Protein AF-A0A150P4C5-F1 (afdb_monomer_lite)

Secondary structure (DSSP, 8-state):
-EEESSSPPSEEEEEE-TT--EEEEEE--TT--TTSS-TT---EEEEEEEE-TTT--EEEEEEEEETTEEEEEEEESS-SS--EEE-S--EEEE-SSEEEEE-PEEE--TTS--EEE-TTEEEEETTEEEEEEEEEEEEE-SSSS----EEEEEEEEEEPP-

Organism: Sorangium cellulosum (NCBI:txid56)

Structure (mmCIF, N/CA/C/O backbone):
data_AF-A0A150P4C5-F1
#
_entry.id   AF-A0A150P4C5-F1
#
loop_
_atom_site.group_PDB
_atom_site.id
_atom_site.type_symbol
_atom_site.label_atom_id
_atom_site.label_alt_id
_atom_site.label_comp_id
_atom_site.label_asym_id
_atom_site.label_entity_id
_atom_site.label_seq_id
_atom_site.pdbx_PDB_ins_code
_atom_site.Cartn_x
_atom_site.Cartn_y
_atom_site.Cartn_z
_atom_site.occupancy
_atom_site.B_iso_or_equiv
_atom_site.auth_seq_id
_atom_site.auth_comp_id
_atom_site.auth_asym_id
_atom_site.auth_atom_id
_atom_site.pdbx_PDB_model_num
ATOM 1 N N . MET A 1 1 ? -7.490 -17.760 2.835 1.00 62.62 1 MET A N 1
ATOM 2 C CA . MET A 1 1 ? -6.482 -16.892 3.469 1.00 62.62 1 MET A CA 1
ATOM 3 C C . MET A 1 1 ? -6.001 -15.926 2.412 1.00 62.62 1 MET A C 1
ATOM 5 O O . MET A 1 1 ? -5.619 -16.388 1.343 1.00 62.62 1 MET A O 1
ATOM 9 N N . TYR A 1 2 ? -6.078 -14.628 2.688 1.00 70.25 2 TYR A N 1
ATOM 10 C CA . TYR A 1 2 ? -5.480 -13.602 1.836 1.00 70.25 2 TYR A CA 1
ATOM 11 C C . TYR A 1 2 ? -4.207 -13.097 2.512 1.00 70.25 2 TYR A C 1
ATOM 13 O O . TYR A 1 2 ? -4.195 -12.874 3.722 1.00 70.25 2 TYR A O 1
ATOM 21 N N . ARG A 1 3 ? -3.140 -12.959 1.727 1.00 70.12 3 ARG A N 1
ATOM 22 C CA . ARG A 1 3 ? -1.883 -12.338 2.144 1.00 70.12 3 ARG A CA 1
ATOM 23 C C . ARG A 1 3 ? -1.693 -11.079 1.310 1.00 70.12 3 ARG A C 1
ATOM 25 O O . ARG A 1 3 ? -1.820 -11.134 0.083 1.00 70.12 3 ARG A O 1
ATOM 32 N N . LEU A 1 4 ? -1.439 -9.976 1.997 1.00 68.69 4 LEU A N 1
ATOM 33 C CA . LEU A 1 4 ? -1.093 -8.689 1.411 1.00 68.69 4 LEU A CA 1
ATOM 34 C C . LEU A 1 4 ? 0.224 -8.255 2.060 1.00 68.69 4 LEU A C 1
ATOM 36 O O . LEU A 1 4 ? 0.309 -8.224 3.288 1.00 68.69 4 LEU A O 1
ATOM 40 N N . GLY A 1 5 ? 1.246 -8.010 1.242 1.00 64.06 5 GLY A N 1
ATOM 41 C CA . GLY A 1 5 ? 2.630 -7.845 1.696 1.00 64.06 5 GLY A CA 1
ATOM 42 C C . GLY A 1 5 ? 3.578 -8.888 1.085 1.00 64.06 5 GLY A C 1
ATOM 43 O O . GLY A 1 5 ? 3.174 -10.032 0.850 1.00 64.06 5 GLY A O 1
ATOM 44 N N . ASP A 1 6 ? 4.836 -8.504 0.850 1.00 67.31 6 ASP A N 1
ATOM 45 C CA . ASP A 1 6 ? 5.882 -9.369 0.272 1.00 67.31 6 ASP A CA 1
ATOM 46 C C . ASP A 1 6 ? 6.608 -10.170 1.373 1.00 67.31 6 ASP A C 1
ATOM 48 O O . ASP A 1 6 ? 7.095 -11.278 1.149 1.00 67.31 6 ASP A O 1
ATOM 52 N N . ALA A 1 7 ? 6.581 -9.669 2.613 1.00 69.81 7 ALA A N 1
ATOM 53 C CA . ALA A 1 7 ? 7.123 -10.322 3.806 1.00 69.81 7 ALA A CA 1
ATOM 54 C C . ALA A 1 7 ? 6.115 -11.268 4.489 1.00 69.81 7 ALA A C 1
ATOM 56 O O . ALA A 1 7 ? 4.914 -11.265 4.180 1.00 69.81 7 ALA A O 1
ATOM 57 N N . GLU A 1 8 ? 6.610 -12.148 5.367 1.00 76.12 8 GLU A N 1
ATOM 58 C CA . GLU A 1 8 ? 5.741 -12.985 6.203 1.00 76.12 8 GLU A CA 1
ATOM 59 C C . GLU A 1 8 ? 4.880 -12.095 7.118 1.00 76.12 8 GLU A C 1
ATOM 61 O O . GLU A 1 8 ? 5.393 -11.113 7.648 1.00 76.12 8 GLU A O 1
ATOM 66 N N . PRO A 1 9 ? 3.579 -12.394 7.300 1.00 77.25 9 PRO A N 1
ATOM 67 C CA . PRO A 1 9 ? 2.716 -11.576 8.144 1.00 77.25 9 PRO A CA 1
ATOM 68 C C . PRO A 1 9 ? 3.152 -11.568 9.610 1.00 77.25 9 PRO A C 1
ATOM 70 O O . PRO A 1 9 ? 3.164 -12.618 10.254 1.00 77.25 9 PRO A O 1
ATOM 73 N N . ASP A 1 10 ? 3.394 -10.379 10.159 1.00 75.56 10 ASP A N 1
ATOM 74 C CA . ASP A 1 10 ? 3.596 -10.185 11.601 1.00 75.56 10 ASP A CA 1
ATOM 75 C C . ASP A 1 10 ? 2.265 -10.240 12.369 1.00 75.56 10 ASP A C 1
ATOM 77 O O . ASP A 1 10 ? 2.207 -10.652 13.534 1.00 75.56 10 ASP A O 1
ATOM 81 N N . VAL A 1 11 ? 1.173 -9.842 11.704 1.00 80.12 11 VAL A N 1
ATOM 82 C CA . VAL A 1 11 ? -0.180 -9.825 12.264 1.00 80.12 11 VAL A CA 1
ATOM 83 C C . VAL A 1 11 ? -1.118 -10.665 11.407 1.00 80.12 11 VAL A C 1
ATOM 85 O O . VAL A 1 11 ? -1.240 -10.484 10.194 1.00 80.12 11 VAL A O 1
ATOM 88 N N . MET A 1 12 ? -1.827 -11.571 12.076 1.00 85.31 12 MET A N 1
ATOM 89 C CA . MET A 1 12 ? -2.888 -12.390 11.504 1.00 85.31 12 MET A CA 1
ATOM 90 C C . MET A 1 12 ? -4.227 -11.944 12.088 1.00 85.31 12 MET A C 1
ATOM 92 O O . MET A 1 12 ? -4.432 -12.010 13.298 1.00 85.31 12 MET A O 1
ATOM 96 N N . LEU A 1 13 ? -5.133 -11.489 11.226 1.00 83.06 13 LEU A N 1
ATOM 97 C CA . LEU A 1 13 ? -6.483 -11.081 11.593 1.00 83.06 13 LEU A CA 1
ATOM 98 C C .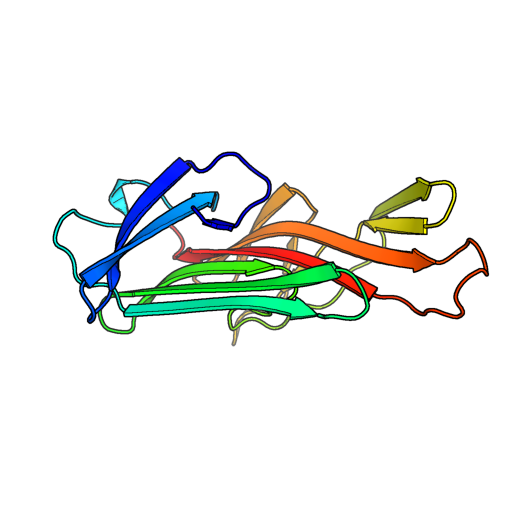 LEU A 1 13 ? -7.466 -12.183 11.217 1.00 83.06 13 LEU A C 1
ATOM 100 O O . LEU A 1 13 ? -7.666 -12.464 10.033 1.00 83.06 13 LEU A O 1
ATOM 104 N N . ASP A 1 14 ? -8.103 -12.766 12.228 1.00 85.75 14 ASP A N 1
ATOM 105 C CA . ASP A 1 14 ? -9.254 -13.643 12.052 1.00 85.75 14 ASP A CA 1
ATOM 106 C C . ASP A 1 14 ? -10.537 -12.821 12.181 1.00 85.75 14 ASP A C 1
ATOM 108 O O . ASP A 1 14 ? -10.875 -12.293 13.240 1.00 85.75 14 ASP A O 1
ATOM 112 N N . LEU A 1 15 ? -11.238 -12.695 11.061 1.00 81.50 15 LEU A N 1
ATOM 113 C CA . LEU A 1 15 ? -12.379 -11.814 10.874 1.00 81.50 15 LEU A CA 1
ATOM 114 C C . LEU A 1 15 ? -13.632 -12.630 10.570 1.00 81.50 15 LEU A C 1
ATOM 116 O O . LEU A 1 15 ? -13.581 -13.723 9.998 1.00 81.50 15 LEU A O 1
ATOM 120 N N . VAL A 1 16 ? -14.781 -12.055 10.910 1.00 82.44 16 VAL A N 1
ATOM 121 C CA . VAL A 1 16 ? -16.091 -12.583 10.537 1.00 82.44 16 VAL A CA 1
ATOM 122 C C . VAL A 1 16 ? -16.903 -11.440 9.954 1.00 82.44 16 VAL A C 1
ATOM 124 O O . VAL A 1 16 ? -17.067 -10.404 10.597 1.00 82.44 16 VAL A O 1
ATOM 127 N N . ASP A 1 17 ? -17.388 -11.609 8.727 1.00 79.25 17 ASP A N 1
ATOM 128 C CA . ASP A 1 17 ? -18.214 -10.587 8.090 1.00 79.25 17 ASP A CA 1
ATOM 129 C C . ASP A 1 17 ? -19.655 -10.573 8.636 1.00 79.25 17 ASP A C 1
ATOM 131 O O . ASP A 1 17 ? -20.076 -11.440 9.405 1.00 79.25 17 ASP A O 1
ATOM 135 N N . ALA A 1 18 ? -20.454 -9.593 8.204 1.00 78.31 18 ALA A N 1
ATOM 136 C CA . ALA A 1 18 ? -21.847 -9.456 8.637 1.00 78.31 18 ALA A CA 1
ATOM 137 C C . ALA A 1 18 ? -22.746 -10.661 8.274 1.00 78.31 18 ALA A C 1
ATOM 139 O O . ALA A 1 18 ? -23.832 -10.800 8.834 1.00 78.31 18 ALA A O 1
ATOM 140 N N . ALA A 1 19 ? -22.316 -11.527 7.351 1.00 87.25 19 ALA A N 1
ATOM 141 C CA . ALA A 1 19 ? -23.016 -12.747 6.956 1.00 87.25 19 ALA A CA 1
ATOM 142 C C . ALA A 1 19 ? -22.499 -14.001 7.693 1.00 87.25 19 ALA A C 1
ATOM 144 O O . ALA A 1 19 ? -22.972 -15.105 7.420 1.00 87.25 19 ALA A O 1
ATOM 145 N N . GLY A 1 20 ? -21.546 -13.855 8.620 1.00 86.19 20 GLY A N 1
ATOM 146 C CA . GLY A 1 20 ? -20.964 -14.958 9.383 1.00 86.19 20 GLY A CA 1
ATOM 147 C C . GLY A 1 20 ? -19.866 -15.726 8.641 1.00 86.19 20 GLY A C 1
ATOM 148 O O . GLY A 1 20 ? -19.490 -16.815 9.076 1.00 86.19 20 GLY A O 1
ATOM 149 N N . ARG A 1 21 ? -19.352 -15.208 7.518 1.00 85.12 21 ARG A N 1
ATOM 150 C CA . ARG A 1 21 ? -18.261 -15.853 6.776 1.00 85.12 21 ARG A CA 1
ATOM 151 C C . ARG A 1 21 ? -16.929 -15.521 7.436 1.00 85.12 21 ARG A C 1
ATOM 153 O O . ARG A 1 21 ? -16.617 -14.352 7.653 1.00 85.12 21 ARG A O 1
ATOM 160 N N . ALA A 1 22 ? -16.148 -16.559 7.718 1.00 86.00 22 ALA A N 1
ATOM 161 C CA . ALA A 1 22 ? -14.800 -16.414 8.247 1.00 86.00 22 ALA A CA 1
ATOM 162 C C . ALA A 1 22 ? -13.829 -15.948 7.153 1.00 86.00 22 ALA A C 1
ATOM 164 O O . ALA A 1 22 ? -13.845 -16.456 6.027 1.00 86.00 22 ALA A O 1
ATOM 165 N N . LEU A 1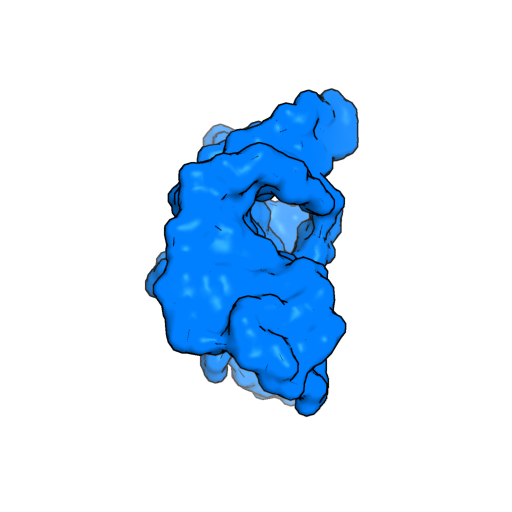 23 ? -12.959 -15.011 7.510 1.00 80.19 23 LEU A N 1
ATOM 166 C CA . LEU A 1 23 ? -11.914 -14.459 6.664 1.00 80.19 23 LEU A CA 1
ATOM 167 C C . LEU A 1 23 ? -10.635 -14.336 7.493 1.00 80.19 23 LEU A C 1
ATOM 169 O O . LEU A 1 23 ? -10.643 -13.695 8.533 1.00 80.19 23 LEU A O 1
ATOM 173 N N . THR A 1 24 ? -9.534 -14.900 7.004 1.00 83.69 24 THR A N 1
ATOM 174 C CA . THR A 1 24 ? -8.212 -14.701 7.611 1.00 83.69 24 THR A CA 1
ATOM 175 C C . THR A 1 24 ? -7.349 -13.863 6.679 1.00 83.69 24 THR A C 1
ATOM 177 O O . THR A 1 24 ? -7.157 -14.236 5.508 1.00 83.69 24 THR A O 1
ATOM 180 N N . VAL A 1 25 ? -6.828 -12.759 7.213 1.00 80.81 25 VAL A N 1
ATOM 181 C CA . VAL A 1 25 ? -5.942 -11.815 6.527 1.00 80.81 25 VAL A CA 1
ATOM 182 C C . VAL A 1 25 ? -4.609 -11.757 7.264 1.00 80.81 25 VAL A C 1
ATOM 184 O O . VAL A 1 25 ? -4.578 -11.483 8.459 1.00 80.81 25 VAL A O 1
ATOM 187 N N . GLY A 1 26 ? -3.515 -12.001 6.546 1.00 81.06 26 GLY A N 1
ATOM 188 C CA . GLY A 1 26 ? -2.167 -11.730 7.040 1.00 81.06 26 GLY A CA 1
ATOM 189 C C . GLY A 1 26 ? -1.657 -10.395 6.508 1.00 81.06 26 GLY A C 1
ATOM 190 O O . GLY A 1 26 ? -1.718 -10.176 5.294 1.00 81.06 26 GLY A O 1
ATOM 191 N N . LEU A 1 27 ? -1.163 -9.540 7.403 1.00 79.06 27 LEU A N 1
ATOM 192 C CA . LEU A 1 27 ? -0.580 -8.238 7.086 1.00 79.06 27 LEU A CA 1
ATOM 193 C C . LEU A 1 27 ? 0.888 -8.197 7.514 1.00 79.06 27 LEU A C 1
ATOM 195 O O . LEU A 1 27 ? 1.218 -8.531 8.654 1.00 79.06 27 LEU A O 1
ATOM 199 N N . ALA A 1 28 ? 1.747 -7.763 6.596 1.00 80.62 28 ALA A N 1
ATOM 200 C CA . ALA A 1 28 ? 3.140 -7.430 6.864 1.00 80.62 28 ALA A CA 1
ATOM 201 C C . ALA A 1 28 ? 3.332 -5.939 6.568 1.00 80.62 28 ALA A C 1
ATOM 203 O O . ALA A 1 28 ? 3.581 -5.562 5.427 1.00 80.62 28 ALA A O 1
ATOM 204 N N . VAL A 1 29 ? 3.119 -5.089 7.576 1.00 81.25 29 VAL A N 1
ATOM 205 C CA . VAL A 1 29 ? 3.286 -3.634 7.456 1.00 81.25 29 VAL A CA 1
ATOM 206 C C . VAL A 1 29 ? 4.138 -3.148 8.623 1.00 81.25 29 VAL A C 1
ATOM 208 O O . VAL A 1 29 ? 3.688 -3.234 9.770 1.00 81.25 29 VAL A O 1
ATOM 211 N N . PRO A 1 30 ? 5.350 -2.629 8.368 1.00 77.12 30 PRO A N 1
ATOM 212 C CA . PRO A 1 30 ? 6.170 -2.012 9.400 1.00 77.12 30 PRO A CA 1
ATOM 213 C C . PRO A 1 30 ? 5.388 -0.970 10.212 1.00 77.12 30 PRO A C 1
ATOM 215 O O . PRO A 1 30 ? 4.701 -0.114 9.661 1.00 77.12 30 PRO A O 1
ATOM 218 N N . GLY A 1 31 ? 5.480 -1.058 11.541 1.00 74.62 31 GLY A N 1
ATOM 219 C CA . GLY A 1 31 ? 4.743 -0.185 12.464 1.00 74.62 31 GLY A CA 1
ATOM 220 C C . GLY A 1 31 ? 3.331 -0.664 12.823 1.00 74.62 31 GLY A C 1
ATOM 221 O O . GLY A 1 31 ? 2.752 -0.145 13.775 1.00 74.62 31 GLY A O 1
ATOM 222 N N . PHE A 1 32 ? 2.793 -1.685 12.148 1.00 81.94 32 PHE A N 1
ATOM 223 C CA . PHE A 1 32 ? 1.532 -2.327 12.521 1.00 81.94 32 PHE A CA 1
ATOM 224 C C . PHE A 1 32 ? 1.790 -3.627 13.301 1.00 81.94 32 PHE A C 1
ATOM 226 O O . PHE A 1 32 ? 2.107 -4.666 12.726 1.00 81.94 32 PHE A O 1
ATOM 233 N N . GLY A 1 33 ? 1.671 -3.555 14.630 1.00 81.31 33 GLY A N 1
ATOM 234 C CA . GLY A 1 33 ? 1.899 -4.673 15.551 1.00 81.31 33 GLY A CA 1
ATOM 235 C C . GLY A 1 33 ? 0.621 -5.282 16.136 1.00 81.31 33 GLY A C 1
ATOM 236 O O . GLY A 1 33 ? -0.488 -4.791 15.935 1.00 81.31 33 GLY A O 1
ATOM 237 N N . GLN A 1 34 ? 0.775 -6.359 16.915 1.00 78.81 34 GLN A N 1
ATOM 238 C CA . GLN A 1 34 ? -0.342 -7.030 17.606 1.00 78.81 34 GLN A CA 1
ATOM 239 C C . GLN A 1 34 ? -1.061 -6.134 18.627 1.00 78.81 34 GLN A C 1
ATOM 241 O O . GLN A 1 34 ? -2.187 -6.418 19.014 1.00 78.81 34 GLN A O 1
ATOM 246 N N . ASP A 1 35 ? -0.409 -5.072 19.086 1.00 83.06 35 ASP A N 1
ATOM 247 C CA . ASP A 1 35 ? -0.946 -4.063 19.993 1.00 83.06 35 ASP A CA 1
ATOM 248 C C . ASP A 1 35 ? -1.809 -3.009 19.285 1.00 83.06 35 ASP A C 1
ATOM 250 O O . ASP A 1 35 ? -2.554 -2.281 19.943 1.00 83.06 35 ASP A O 1
ATOM 254 N N . ALA A 1 36 ? -1.763 -2.951 17.951 1.00 80.12 36 ALA A N 1
ATOM 255 C CA . ALA A 1 36 ? -2.552 -2.008 17.172 1.00 80.12 36 ALA A CA 1
ATOM 256 C C . ALA A 1 36 ? -4.049 -2.354 17.160 1.00 80.12 36 ALA A C 1
ATOM 258 O O . ALA A 1 36 ? -4.864 -1.462 16.918 1.00 80.12 36 ALA A O 1
ATOM 259 N N . VAL A 1 37 ? -4.429 -3.609 17.436 1.00 81.38 37 VAL A N 1
ATOM 260 C CA . VAL A 1 37 ? -5.816 -4.113 17.409 1.00 81.38 37 VAL A CA 1
ATOM 261 C C . VAL A 1 37 ? -6.078 -5.093 18.554 1.00 81.38 37 VAL A C 1
ATOM 263 O O . VAL A 1 37 ? -5.225 -5.910 18.892 1.00 81.38 37 VAL A O 1
ATOM 266 N N . ALA A 1 38 ? -7.272 -5.045 19.149 1.00 81.50 38 ALA A N 1
ATOM 267 C CA . ALA A 1 38 ? -7.657 -5.932 20.246 1.00 81.50 38 ALA A CA 1
ATOM 268 C C . ALA A 1 38 ? -8.725 -6.965 19.843 1.00 81.50 38 ALA A C 1
ATOM 270 O O . ALA A 1 38 ? -9.561 -6.745 18.966 1.00 81.50 38 ALA A O 1
ATOM 271 N N . VAL A 1 39 ? -8.750 -8.108 20.537 1.00 80.88 39 VAL A N 1
ATOM 272 C CA . VAL A 1 39 ? -9.802 -9.121 20.350 1.00 80.88 39 VAL A CA 1
ATOM 273 C C . VAL A 1 39 ? -11.165 -8.558 20.765 1.00 80.88 39 VAL A C 1
ATOM 275 O O . VAL A 1 39 ? -11.320 -8.032 21.866 1.00 80.88 39 VAL A O 1
ATOM 278 N N . GLY A 1 40 ? -12.169 -8.735 19.902 1.00 79.94 40 GLY A N 1
ATOM 279 C CA . GLY A 1 40 ? -13.544 -8.272 20.133 1.00 79.94 40 GLY A CA 1
ATOM 280 C C . GLY A 1 40 ? -13.792 -6.818 19.731 1.00 79.94 40 GLY A C 1
ATOM 281 O O . GLY A 1 40 ? -14.901 -6.312 19.899 1.00 79.94 40 GLY A O 1
ATOM 282 N N . GLU A 1 41 ? -12.776 -6.155 19.194 1.00 83.56 41 GLU A N 1
ATOM 283 C CA . GLU A 1 41 ? -12.892 -4.819 18.645 1.00 83.56 41 GLU A CA 1
ATOM 284 C C . GLU A 1 41 ? -13.686 -4.808 17.332 1.00 83.56 41 GLU A C 1
ATOM 286 O O . GLU A 1 41 ? -13.715 -5.792 16.587 1.00 83.56 41 GLU A O 1
ATOM 291 N N . ARG A 1 42 ? -14.346 -3.682 17.046 1.00 83.56 42 ARG A N 1
ATOM 292 C CA . ARG A 1 42 ? -15.045 -3.462 15.784 1.00 83.56 42 ARG A CA 1
ATOM 293 C C . ARG A 1 42 ? -14.179 -2.598 14.878 1.00 83.56 42 ARG A C 1
ATOM 295 O O . ARG A 1 42 ? -13.856 -1.473 15.237 1.00 83.56 42 ARG A O 1
ATOM 302 N N . LEU A 1 43 ? -13.875 -3.133 13.704 1.00 84.75 43 LEU A N 1
ATOM 303 C CA . LEU A 1 43 ? -13.109 -2.467 12.660 1.00 84.75 43 LEU A CA 1
ATOM 304 C C . LEU A 1 43 ? -13.984 -2.306 11.421 1.00 84.75 43 LEU A C 1
ATOM 306 O O . LEU A 1 43 ? -14.745 -3.215 11.075 1.00 84.75 43 LEU A O 1
ATOM 310 N N . ASP A 1 44 ? -13.847 -1.169 10.754 1.00 86.88 44 ASP A N 1
ATOM 311 C CA . ASP A 1 44 ? -14.385 -0.966 9.418 1.00 86.88 44 ASP A CA 1
ATOM 312 C C . ASP A 1 44 ? -13.325 -1.415 8.409 1.00 86.88 44 ASP A C 1
ATOM 314 O O . ASP A 1 44 ? -12.169 -0.992 8.460 1.00 86.88 44 ASP A O 1
ATOM 318 N N . ILE A 1 45 ? -13.705 -2.349 7.534 1.00 85.38 45 ILE A N 1
ATOM 319 C CA . ILE A 1 45 ? -12.786 -3.013 6.606 1.00 85.38 45 ILE A CA 1
ATOM 320 C C . ILE A 1 45 ? -13.279 -2.782 5.187 1.00 85.38 45 ILE A C 1
ATOM 322 O O . ILE A 1 45 ? -14.328 -3.298 4.797 1.00 85.38 45 ILE A O 1
ATOM 326 N N . ASP A 1 46 ? -12.487 -2.054 4.410 1.00 86.25 46 ASP A N 1
ATOM 327 C CA . ASP A 1 46 ? -12.615 -2.000 2.960 1.00 86.25 46 ASP A CA 1
ATOM 328 C C . ASP A 1 46 ? -11.579 -2.947 2.348 1.00 86.25 46 ASP A C 1
ATOM 330 O O . ASP A 1 46 ? -10.373 -2.747 2.496 1.00 86.25 46 ASP A O 1
ATOM 334 N N . PHE A 1 47 ? -12.052 -4.014 1.707 1.00 84.62 47 PHE A N 1
ATOM 335 C CA . PHE A 1 47 ? -11.214 -5.026 1.074 1.00 84.62 47 PHE A CA 1
ATOM 336 C C . PHE A 1 47 ? -11.746 -5.366 -0.315 1.00 84.62 47 PHE A C 1
ATOM 338 O O . PHE A 1 47 ? -12.916 -5.724 -0.477 1.00 84.62 47 PHE A O 1
ATOM 345 N N . SER A 1 48 ? -10.854 -5.346 -1.302 1.00 82.44 48 SER A N 1
ATOM 346 C CA . SER A 1 48 ? -11.118 -5.850 -2.645 1.00 82.44 48 SER A CA 1
ATOM 347 C C . SER A 1 48 ? -9.926 -6.647 -3.149 1.00 82.44 48 SER A C 1
ATOM 349 O O . SER A 1 48 ? -8.772 -6.344 -2.852 1.00 82.44 48 SER A O 1
ATOM 351 N N . SER A 1 49 ? -10.208 -7.668 -3.947 1.00 81.12 49 SER A N 1
ATOM 352 C CA . SER A 1 49 ? -9.199 -8.359 -4.734 1.00 81.12 49 SER A CA 1
ATOM 353 C C . SER A 1 49 ? -9.816 -8.757 -6.062 1.00 81.12 49 SER A C 1
ATOM 355 O O . SER A 1 49 ? -10.872 -9.390 -6.115 1.00 81.12 49 SER A O 1
ATOM 357 N N . SER A 1 50 ? -9.151 -8.368 -7.138 1.00 77.94 50 SER A N 1
ATOM 358 C CA . SER A 1 50 ? -9.501 -8.748 -8.495 1.00 77.94 50 SER A CA 1
ATOM 359 C C . SER A 1 50 ? -8.241 -9.131 -9.250 1.00 77.94 50 SER A C 1
ATOM 361 O O . SER A 1 50 ? -7.143 -8.671 -8.941 1.00 77.94 50 SER A O 1
ATOM 363 N N . VAL A 1 51 ? -8.413 -10.001 -10.233 1.00 71.31 51 VAL A N 1
ATOM 364 C CA . VAL A 1 51 ? -7.382 -10.272 -11.225 1.00 71.31 51 VAL A CA 1
ATOM 365 C C . VAL A 1 51 ? -7.830 -9.547 -12.478 1.00 71.31 51 VAL A C 1
ATOM 367 O O . VAL A 1 51 ? -8.930 -9.815 -12.971 1.00 71.31 51 VAL A O 1
ATOM 370 N N . ALA A 1 52 ? -7.020 -8.615 -12.973 1.00 64.81 52 ALA A N 1
ATOM 371 C CA . ALA A 1 52 ? -7.263 -8.048 -14.289 1.00 64.81 52 ALA A CA 1
ATOM 372 C C . ALA A 1 52 ? -7.087 -9.187 -15.309 1.00 64.81 52 ALA A C 1
ATOM 374 O O . ALA A 1 52 ? -6.002 -9.758 -15.437 1.00 64.81 52 ALA A O 1
ATOM 375 N N . SER A 1 53 ? -8.187 -9.575 -15.967 1.00 50.19 53 SER A N 1
ATOM 376 C CA . SER A 1 53 ? -8.347 -10.841 -16.708 1.00 50.19 53 SER A CA 1
ATOM 377 C C . SER A 1 53 ? -7.363 -11.063 -17.852 1.00 50.19 53 SER A C 1
ATOM 379 O O . SER A 1 53 ? -7.283 -12.175 -18.370 1.00 50.19 53 SER A O 1
ATOM 381 N N . ASP A 1 54 ? -6.618 -10.032 -18.229 1.00 50.78 54 ASP A N 1
ATOM 382 C CA . ASP A 1 54 ? -5.823 -10.038 -19.445 1.00 50.78 54 ASP A CA 1
ATOM 383 C C . ASP A 1 54 ? -4.317 -10.214 -19.152 1.00 50.78 54 ASP A C 1
ATOM 385 O O 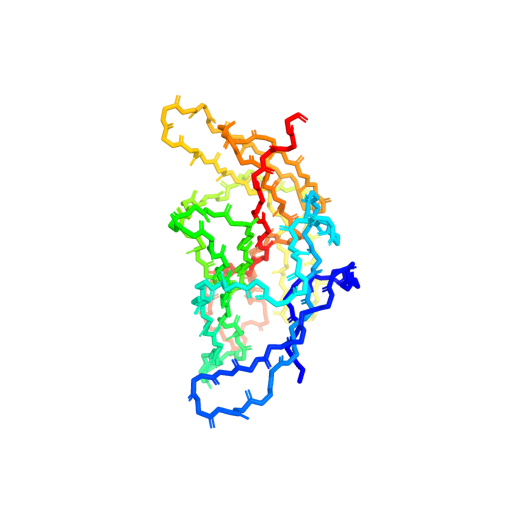. ASP A 1 54 ? -3.576 -10.568 -20.063 1.00 50.78 54 ASP A O 1
ATOM 389 N N . TRP A 1 55 ? -3.868 -10.042 -17.893 1.00 53.84 55 TRP A N 1
ATOM 390 C CA . TRP A 1 55 ? -2.430 -9.929 -17.555 1.00 53.84 55 TRP A CA 1
ATOM 391 C C . TRP A 1 55 ? -1.998 -10.604 -16.247 1.00 53.84 55 TRP A C 1
ATOM 393 O O . TRP A 1 55 ? -0.823 -10.593 -15.911 1.00 53.84 55 TRP A O 1
ATOM 403 N N . MET A 1 56 ? -2.931 -11.217 -15.511 1.00 56.28 56 MET A N 1
ATOM 404 C CA . MET A 1 56 ? -2.705 -11.752 -14.157 1.00 56.28 56 MET A CA 1
ATOM 405 C C . MET A 1 56 ? -2.272 -10.721 -13.102 1.00 56.28 56 MET A C 1
ATOM 407 O O . MET A 1 56 ? -1.977 -11.121 -11.976 1.00 56.28 56 MET A O 1
ATOM 411 N N . ASP A 1 57 ? -2.299 -9.423 -13.414 1.00 64.38 57 ASP A N 1
ATOM 412 C CA . ASP A 1 57 ? -2.056 -8.379 -12.424 1.00 64.38 57 ASP A CA 1
ATOM 413 C C . ASP A 1 57 ? -3.136 -8.453 -11.346 1.00 64.38 57 ASP A C 1
ATOM 415 O O . ASP A 1 57 ? -4.343 -8.294 -11.594 1.00 64.38 57 ASP A O 1
ATOM 419 N N . LYS A 1 58 ? -2.691 -8.751 -10.129 1.00 69.88 58 LYS A N 1
ATOM 420 C CA . LYS A 1 58 ? -3.541 -8.770 -8.953 1.00 69.88 58 LYS A CA 1
ATOM 421 C C . LYS A 1 58 ? -3.700 -7.333 -8.481 1.00 69.88 58 LYS A C 1
ATOM 423 O O . LYS A 1 58 ? -2.761 -6.709 -8.009 1.00 69.88 58 LYS A O 1
ATOM 428 N N . ILE A 1 59 ? -4.920 -6.822 -8.596 1.00 79.69 59 ILE A N 1
ATOM 429 C CA . ILE A 1 59 ? -5.302 -5.544 -8.005 1.00 79.69 59 ILE A CA 1
ATOM 430 C C . ILE A 1 59 ? -5.995 -5.884 -6.699 1.00 79.69 59 ILE A C 1
ATOM 432 O O . ILE A 1 59 ? -7.111 -6.420 -6.695 1.00 79.69 59 ILE A O 1
ATOM 436 N N . ALA A 1 60 ? -5.318 -5.621 -5.590 1.00 81.94 60 ALA A N 1
ATOM 437 C CA . ALA A 1 60 ? -5.859 -5.878 -4.270 1.00 81.94 60 ALA A CA 1
ATOM 438 C C . ALA A 1 60 ? -5.627 -4.688 -3.352 1.00 81.94 60 ALA A C 1
ATOM 440 O O . ALA A 1 60 ? -4.579 -4.052 -3.380 1.00 81.94 60 ALA A O 1
ATOM 441 N N . HIS A 1 61 ? -6.600 -4.411 -2.498 1.00 85.75 61 HIS A N 1
ATOM 442 C CA . HIS A 1 61 ? -6.443 -3.426 -1.446 1.00 85.75 61 HIS A CA 1
ATOM 443 C C . HIS A 1 61 ? -7.114 -3.901 -0.178 1.00 85.75 61 HIS A C 1
ATOM 445 O O . HIS A 1 61 ? -8.098 -4.643 -0.198 1.00 85.75 61 HIS A O 1
ATOM 451 N N . LEU A 1 62 ? -6.577 -3.424 0.930 1.00 87.31 62 LEU A N 1
ATOM 452 C CA . LEU A 1 62 ? -7.184 -3.528 2.231 1.00 87.31 62 LEU A CA 1
ATOM 453 C C . LEU A 1 62 ? -6.951 -2.226 2.985 1.00 87.31 62 LEU A C 1
ATOM 455 O O . LEU A 1 62 ? -5.830 -1.727 3.035 1.00 87.31 62 LEU A O 1
ATOM 459 N N . ARG A 1 63 ? -8.006 -1.692 3.586 1.00 89.75 63 ARG A N 1
ATOM 460 C CA . ARG A 1 63 ? -7.963 -0.539 4.478 1.00 89.75 63 ARG A CA 1
ATOM 461 C C . ARG A 1 63 ? -8.773 -0.864 5.725 1.00 89.75 63 ARG A C 1
ATOM 463 O O . ARG A 1 63 ? -9.946 -1.217 5.629 1.00 89.75 63 ARG A O 1
ATOM 470 N N . LEU A 1 64 ? -8.117 -0.774 6.874 1.00 88.81 64 LEU A N 1
ATOM 471 C CA . LEU A 1 64 ? -8.699 -0.979 8.195 1.00 88.81 64 LEU A CA 1
ATOM 472 C C . LEU A 1 64 ? -8.819 0.368 8.900 1.00 88.81 64 LEU A C 1
ATOM 474 O O . LEU A 1 64 ? -7.827 1.089 9.033 1.00 88.81 64 LEU A O 1
ATOM 478 N N . GLU A 1 65 ? -10.014 0.673 9.386 1.00 89.81 65 GLU A N 1
ATOM 479 C CA . GLU A 1 65 ? -10.302 1.869 10.171 1.00 89.81 65 GLU A CA 1
ATOM 480 C C . GLU A 1 65 ? -10.959 1.514 11.509 1.00 89.81 65 GLU A C 1
ATOM 482 O O . GLU A 1 65 ? -11.682 0.521 11.636 1.00 89.81 65 GLU A O 1
ATOM 487 N N . ARG A 1 66 ? -10.712 2.357 12.512 1.00 88.06 66 ARG A N 1
ATOM 488 C CA . ARG A 1 66 ? -11.361 2.335 13.824 1.00 88.06 66 ARG A CA 1
ATOM 489 C C . ARG A 1 66 ? -11.961 3.707 14.065 1.00 88.06 66 ARG A C 1
ATOM 491 O O . ARG A 1 66 ? -11.230 4.691 14.099 1.00 88.06 66 ARG A O 1
ATOM 498 N N . ASP A 1 67 ? -13.275 3.769 14.250 1.00 88.25 67 ASP A N 1
ATOM 499 C CA . ASP A 1 67 ? -13.990 5.024 14.517 1.00 88.25 67 ASP A CA 1
ATOM 500 C C . ASP A 1 67 ? -13.704 6.126 13.465 1.00 88.25 67 ASP A C 1
ATOM 502 O O . ASP A 1 67 ? -13.680 7.314 13.782 1.00 88.25 67 ASP A O 1
ATOM 506 N N . GLY A 1 68 ? -13.487 5.727 12.204 1.00 86.31 68 GLY A N 1
ATOM 507 C CA . GLY A 1 68 ? -13.139 6.617 11.086 1.00 86.31 68 GLY A CA 1
ATOM 508 C C . GLY A 1 68 ? -11.658 7.005 10.986 1.00 86.31 68 GLY A C 1
ATOM 509 O O . GLY A 1 68 ? -11.287 7.738 10.072 1.00 86.31 68 GLY A O 1
ATOM 510 N N . GLU A 1 69 ? -10.806 6.518 11.890 1.00 87.56 69 GLU A N 1
ATOM 511 C CA . GLU A 1 69 ? -9.358 6.738 11.870 1.00 87.56 69 GLU A CA 1
ATOM 512 C C . GLU A 1 69 ? -8.628 5.539 11.251 1.00 87.56 69 GLU A C 1
ATOM 514 O O . GLU A 1 69 ? -8.949 4.382 11.534 1.00 87.56 69 GLU A O 1
ATOM 519 N N . LEU A 1 70 ? -7.616 5.807 10.422 1.00 87.50 70 LEU A N 1
ATOM 520 C CA . LEU A 1 70 ? -6.814 4.766 9.775 1.00 87.50 70 LEU A CA 1
ATOM 521 C C . LEU A 1 70 ? -6.015 3.964 10.810 1.00 87.50 70 LEU A C 1
ATOM 523 O O . LEU A 1 70 ? -5.275 4.535 11.606 1.00 87.50 70 LEU A O 1
ATOM 527 N N . VAL A 1 71 ? -6.109 2.637 10.734 1.00 88.69 71 VAL A N 1
ATOM 528 C CA . VAL A 1 71 ? -5.289 1.702 11.516 1.00 88.69 71 VAL A CA 1
ATOM 529 C C . VAL A 1 71 ? -4.148 1.156 10.663 1.00 88.69 71 VAL A C 1
ATOM 531 O O . VAL A 1 71 ? -2.990 1.233 11.057 1.00 88.69 71 VAL A O 1
ATOM 534 N N . VAL A 1 72 ? -4.469 0.616 9.486 1.00 89.56 72 VAL A N 1
ATOM 535 C CA . VAL A 1 72 ? -3.479 0.149 8.510 1.00 89.56 72 VAL A CA 1
ATOM 536 C C . VAL A 1 72 ? -4.118 0.055 7.126 1.00 89.56 72 VAL A C 1
ATOM 538 O O . VAL A 1 72 ? -5.311 -0.235 7.001 1.00 89.56 72 VAL A O 1
ATOM 541 N N . ALA A 1 73 ? -3.341 0.294 6.075 1.00 88.75 73 ALA A N 1
ATOM 542 C CA . ALA A 1 73 ? -3.757 0.016 4.707 1.00 88.75 73 ALA A CA 1
ATOM 543 C C . ALA A 1 73 ? -2.640 -0.652 3.905 1.00 88.75 73 ALA A C 1
ATOM 545 O O . ALA A 1 73 ? -1.468 -0.335 4.089 1.00 88.75 73 ALA A O 1
ATOM 546 N N . VAL A 1 74 ? -3.021 -1.562 3.009 1.00 87.38 74 VAL A N 1
ATOM 547 C CA . VAL A 1 74 ? -2.113 -2.249 2.087 1.00 87.38 74 VAL A CA 1
ATOM 548 C C . VAL A 1 74 ? -2.715 -2.272 0.691 1.00 87.38 74 VAL A C 1
ATOM 550 O O . VAL A 1 74 ? -3.882 -2.635 0.534 1.00 87.38 74 VAL A O 1
ATOM 553 N N . GLY A 1 75 ? -1.939 -1.884 -0.317 1.00 84.88 75 GLY A N 1
ATOM 554 C CA . GLY A 1 75 ? -2.365 -1.878 -1.718 1.00 84.88 75 GLY A CA 1
ATOM 555 C C . GLY A 1 75 ? -1.365 -2.589 -2.615 1.00 84.88 75 GLY A C 1
ATOM 556 O O . GLY A 1 75 ? -0.179 -2.296 -2.538 1.00 84.88 75 GLY A O 1
ATOM 557 N N . GLU A 1 76 ? -1.855 -3.488 -3.466 1.00 83.44 76 GLU A N 1
ATOM 558 C CA . GLU A 1 76 ? -1.133 -4.141 -4.560 1.00 83.44 76 GLU A CA 1
ATOM 559 C C . GLU A 1 76 ? -1.720 -3.623 -5.877 1.00 83.44 76 GLU A C 1
ATOM 561 O O . GLU A 1 76 ? -2.901 -3.848 -6.166 1.00 83.44 76 GLU A O 1
ATOM 566 N N . SER A 1 77 ? -0.938 -2.833 -6.615 1.00 78.94 77 SER A N 1
ATOM 567 C CA . SER A 1 77 ? -1.365 -2.128 -7.833 1.00 78.94 77 SER A CA 1
ATOM 568 C C . SER A 1 77 ? -2.638 -1.278 -7.652 1.00 78.94 77 SER A C 1
ATOM 570 O O . SER A 1 77 ? -3.337 -0.960 -8.615 1.00 78.94 77 SER A O 1
ATOM 572 N N . HIS A 1 78 ? -2.933 -0.875 -6.410 1.00 77.12 78 HIS A N 1
ATOM 573 C CA . HIS A 1 78 ? -4.054 -0.013 -6.046 1.00 77.12 78 HIS A CA 1
ATOM 574 C C . HIS A 1 78 ? -3.614 1.074 -5.052 1.00 77.12 78 HIS A C 1
ATOM 576 O O . HIS A 1 78 ? -3.079 0.749 -3.986 1.00 77.12 78 HIS A O 1
ATOM 582 N N . PRO A 1 79 ? -3.876 2.367 -5.324 1.00 71.06 79 PRO A N 1
ATOM 583 C CA . PRO A 1 79 ? -3.491 3.429 -4.413 1.00 71.06 79 PRO A CA 1
ATOM 584 C C . PRO A 1 79 ? -4.427 3.432 -3.201 1.00 71.06 79 PRO A C 1
ATOM 586 O O . PRO A 1 79 ? -5.616 3.725 -3.309 1.00 71.06 79 PRO A O 1
ATOM 589 N N . VAL A 1 80 ? -3.906 3.094 -2.023 1.00 77.06 80 VAL A N 1
ATOM 590 C CA . VAL A 1 80 ? -4.657 3.053 -0.752 1.00 77.06 80 VAL A CA 1
ATOM 591 C C . VAL A 1 80 ? -4.829 4.446 -0.130 1.00 77.06 80 VAL A C 1
ATOM 593 O O . VAL A 1 80 ? -4.460 4.701 1.014 1.00 77.06 80 VAL A O 1
ATOM 596 N N . GLY A 1 81 ? -5.395 5.374 -0.904 1.00 74.44 81 GLY A N 1
ATOM 597 C CA . GLY A 1 81 ? -5.676 6.746 -0.460 1.00 74.44 81 GLY A CA 1
ATOM 598 C C . GLY A 1 81 ? -4.483 7.707 -0.519 1.00 74.44 81 GLY A C 1
ATOM 599 O O . GLY A 1 81 ? -4.593 8.835 -0.048 1.00 74.44 81 GLY A O 1
ATOM 600 N N . LEU A 1 82 ? -3.364 7.292 -1.122 1.00 75.38 82 LEU A N 1
ATOM 601 C CA . LEU A 1 82 ? -2.207 8.142 -1.410 1.00 75.38 82 LEU A CA 1
ATOM 602 C C . LEU A 1 82 ? -1.946 8.199 -2.916 1.00 75.38 82 LEU A C 1
ATOM 604 O O . LEU A 1 82 ? -2.243 7.260 -3.651 1.00 75.38 82 LEU A O 1
ATOM 608 N N . THR A 1 83 ? -1.380 9.314 -3.376 1.00 81.25 83 THR A N 1
ATOM 609 C CA . THR A 1 83 ? -0.893 9.444 -4.755 1.00 81.25 83 THR A CA 1
ATOM 610 C C . THR A 1 83 ? 0.608 9.189 -4.779 1.00 81.25 83 THR A C 1
ATOM 612 O O . THR A 1 83 ? 1.355 9.800 -4.011 1.00 81.25 83 THR A O 1
ATOM 615 N N . PHE A 1 84 ? 1.045 8.318 -5.685 1.00 83.31 84 PHE A N 1
ATOM 616 C CA . PHE A 1 84 ? 2.447 7.956 -5.867 1.00 83.31 84 PHE A CA 1
ATOM 617 C C . PHE A 1 84 ? 2.931 8.378 -7.250 1.00 83.31 84 PHE A C 1
ATOM 619 O O . PHE A 1 84 ? 2.155 8.445 -8.205 1.00 83.31 84 PHE A O 1
ATOM 626 N N . ARG A 1 85 ? 4.230 8.635 -7.366 1.00 87.00 85 ARG A N 1
ATOM 627 C CA . ARG A 1 85 ? 4.916 8.771 -8.654 1.00 87.00 85 ARG A CA 1
ATOM 628 C C . ARG A 1 85 ? 6.260 8.060 -8.601 1.00 87.00 85 ARG A C 1
ATOM 630 O O . ARG A 1 85 ? 6.841 7.918 -7.526 1.00 87.00 85 ARG A O 1
ATOM 637 N N . SER A 1 86 ? 6.765 7.665 -9.761 1.00 85.31 86 SER A N 1
ATOM 638 C CA . SER A 1 86 ? 8.108 7.113 -9.884 1.00 85.31 86 SER A CA 1
ATOM 639 C C . SER A 1 86 ? 9.181 8.168 -9.604 1.00 85.31 86 SER A C 1
ATOM 641 O O . SER A 1 86 ? 9.069 9.332 -10.010 1.00 85.31 86 SER A O 1
ATOM 643 N N . GLY A 1 87 ? 10.227 7.759 -8.888 1.00 85.50 87 GLY A N 1
ATOM 644 C CA . GLY A 1 87 ? 11.505 8.464 -8.852 1.00 85.50 87 GLY A CA 1
ATOM 645 C C . GLY A 1 87 ? 12.450 8.012 -9.970 1.00 85.50 87 GLY A C 1
ATOM 646 O O . GLY A 1 87 ? 12.035 7.396 -10.950 1.00 85.50 87 GLY A O 1
ATOM 647 N N . GLU A 1 88 ? 13.736 8.341 -9.835 1.00 86.44 88 GLU A N 1
ATOM 648 C CA . GLU A 1 88 ? 14.760 7.931 -10.804 1.00 86.44 88 GLU A CA 1
ATOM 649 C C . GLU A 1 88 ? 15.124 6.453 -10.640 1.00 86.44 88 GLU A C 1
ATOM 651 O O . GLU A 1 88 ? 15.231 5.956 -9.520 1.00 86.44 88 GLU A O 1
ATOM 656 N N . ARG A 1 89 ? 15.348 5.758 -11.761 1.00 87.75 89 ARG A N 1
ATOM 657 C CA . ARG A 1 89 ? 15.666 4.328 -11.761 1.00 87.75 89 ARG A CA 1
ATOM 658 C C . ARG A 1 89 ? 16.893 4.006 -10.920 1.00 87.75 89 ARG A C 1
ATOM 660 O O . ARG A 1 89 ? 17.982 4.507 -11.194 1.00 87.75 89 ARG A O 1
ATOM 667 N N . ALA A 1 90 ? 16.703 3.110 -9.958 1.00 82.44 90 ALA A N 1
ATOM 668 C CA . ALA A 1 90 ? 17.737 2.654 -9.041 1.00 82.44 90 ALA A CA 1
ATOM 669 C C . ALA A 1 90 ? 18.458 1.407 -9.569 1.00 82.44 90 ALA A C 1
ATOM 671 O O . ALA A 1 90 ? 19.687 1.346 -9.542 1.00 82.44 90 ALA A O 1
ATOM 672 N N . CYS A 1 91 ? 17.703 0.433 -10.080 1.00 85.25 91 CYS A N 1
ATOM 673 C CA . CYS A 1 91 ? 18.225 -0.840 -10.576 1.00 85.25 91 CYS A CA 1
ATOM 674 C C . CYS A 1 91 ? 17.446 -1.301 -11.816 1.00 85.25 91 CYS A C 1
ATOM 676 O O . CYS A 1 91 ? 16.352 -0.808 -12.089 1.00 85.25 91 CYS A O 1
ATOM 678 N N . SER A 1 92 ? 18.020 -2.227 -12.580 1.00 86.12 92 SER A N 1
ATOM 679 C CA . SER A 1 92 ? 17.358 -2.873 -13.712 1.00 86.12 92 SER A CA 1
ATOM 680 C C . SER A 1 92 ? 17.762 -4.340 -13.765 1.00 86.12 92 SER A C 1
ATOM 682 O O . SER A 1 92 ? 18.955 -4.655 -13.744 1.00 86.12 92 SER A O 1
ATOM 684 N N . THR A 1 93 ? 16.768 -5.217 -13.832 1.00 85.19 93 THR A N 1
ATOM 685 C CA . THR A 1 93 ? 16.946 -6.660 -13.991 1.00 85.19 93 THR A CA 1
ATOM 686 C C . THR A 1 93 ? 16.240 -7.102 -15.261 1.00 85.19 93 THR A C 1
ATOM 688 O O . THR A 1 93 ? 15.123 -6.677 -15.537 1.00 85.19 93 THR A O 1
ATOM 691 N N . GLU A 1 94 ? 16.879 -7.967 -16.037 1.00 84.69 94 GLU A N 1
ATOM 692 C CA . GLU A 1 94 ? 16.334 -8.478 -17.292 1.00 84.69 94 GLU A CA 1
ATOM 693 C C . GLU A 1 94 ? 16.186 -9.999 -17.213 1.00 84.69 94 GLU A C 1
ATOM 695 O O . GLU A 1 94 ? 17.097 -10.696 -16.764 1.00 84.69 94 GLU A O 1
ATOM 700 N N . ASP A 1 95 ? 15.034 -10.498 -17.651 1.00 79.31 95 ASP A N 1
ATOM 701 C CA . ASP A 1 95 ? 14.768 -11.907 -17.937 1.00 79.31 95 ASP A CA 1
ATOM 702 C C . ASP A 1 95 ? 14.406 -12.067 -19.427 1.00 79.31 95 ASP A C 1
ATOM 704 O O . ASP A 1 95 ? 14.259 -11.090 -20.158 1.00 79.31 95 ASP A O 1
ATOM 708 N N . VAL A 1 96 ? 14.247 -13.305 -19.896 1.00 75.88 96 VAL A N 1
ATOM 709 C CA . VAL A 1 96 ? 14.077 -13.687 -21.307 1.00 75.88 96 VAL A CA 1
ATOM 710 C C . VAL A 1 96 ? 12.983 -12.897 -22.035 1.00 75.88 96 VAL A C 1
ATOM 712 O O . VAL A 1 96 ? 13.095 -12.698 -23.244 1.00 75.88 96 VAL A O 1
ATOM 715 N N . ALA A 1 97 ? 11.934 -12.462 -21.333 1.00 79.25 97 ALA A N 1
ATOM 716 C CA . ALA A 1 97 ? 10.821 -11.729 -21.933 1.00 79.25 97 ALA A CA 1
ATOM 717 C C . ALA A 1 97 ? 10.590 -10.321 -21.366 1.00 79.25 97 ALA A C 1
ATOM 719 O O . ALA A 1 97 ? 9.964 -9.501 -22.039 1.00 79.25 97 ALA A O 1
ATOM 720 N N . CYS A 1 98 ? 11.102 -10.023 -20.170 1.00 80.88 98 CYS A N 1
ATOM 721 C CA . CYS A 1 98 ? 10.759 -8.804 -19.444 1.00 80.88 98 CYS A CA 1
ATOM 722 C C . CYS A 1 98 ? 11.998 -8.124 -18.864 1.00 80.88 98 CYS A C 1
ATOM 724 O O . CYS A 1 98 ? 12.898 -8.789 -18.352 1.00 80.88 98 CYS A O 1
ATOM 726 N N . ARG A 1 99 ? 11.995 -6.791 -18.855 1.00 82.38 99 ARG A N 1
ATOM 727 C CA . ARG A 1 99 ? 12.891 -5.983 -18.025 1.00 82.38 99 ARG A CA 1
ATOM 728 C C . ARG A 1 99 ? 12.098 -5.361 -16.881 1.00 82.38 99 ARG A C 1
ATOM 730 O O . ARG A 1 99 ? 11.031 -4.800 -17.108 1.00 82.38 99 ARG A O 1
ATOM 737 N N . TYR A 1 100 ? 12.647 -5.436 -15.679 1.00 83.56 100 TYR A N 1
ATOM 738 C CA . TYR A 1 100 ? 12.102 -4.872 -14.452 1.00 83.56 100 TYR A CA 1
ATOM 739 C C . TYR A 1 100 ? 13.025 -3.750 -13.987 1.00 83.56 100 TYR A C 1
ATOM 741 O O . TYR A 1 100 ? 14.172 -3.998 -13.608 1.00 83.56 100 TYR A O 1
ATOM 749 N N . ASP A 1 101 ? 12.535 -2.518 -14.033 1.00 85.88 101 ASP A N 1
ATOM 750 C CA . ASP A 1 101 ? 13.250 -1.351 -13.536 1.00 85.88 101 ASP A CA 1
ATOM 751 C C . ASP A 1 101 ? 12.744 -1.037 -12.124 1.00 85.88 101 ASP A C 1
ATOM 753 O O . ASP A 1 101 ? 11.572 -0.726 -11.917 1.00 85.88 101 ASP A O 1
ATOM 757 N N . GLU A 1 102 ? 13.628 -1.133 -11.133 1.00 86.31 102 GLU A N 1
ATOM 758 C CA . GLU A 1 102 ? 13.310 -0.755 -9.758 1.00 86.31 102 GLU A CA 1
ATOM 759 C C . GLU A 1 102 ? 13.402 0.758 -9.612 1.00 86.31 102 GLU A C 1
ATOM 761 O O . GLU A 1 102 ? 14.434 1.372 -9.922 1.00 86.31 102 GLU A O 1
ATOM 766 N N . LEU A 1 103 ? 12.327 1.362 -9.112 1.00 89.69 103 LEU A N 1
ATOM 767 C CA . LEU A 1 103 ? 12.218 2.803 -8.945 1.00 89.69 103 LEU A CA 1
ATOM 768 C C . LEU A 1 103 ? 11.833 3.092 -7.491 1.00 89.69 103 LEU A C 1
ATOM 770 O O . LEU A 1 103 ? 10.957 2.420 -6.949 1.00 89.69 103 LEU A O 1
ATOM 774 N N . PRO A 1 104 ? 12.421 4.103 -6.837 1.00 90.88 104 PRO A N 1
ATOM 775 C CA . PRO A 1 104 ? 11.915 4.532 -5.550 1.00 90.88 104 PRO A CA 1
ATOM 776 C C . PRO A 1 104 ? 10.509 5.121 -5.724 1.00 90.88 104 PRO A C 1
ATOM 778 O O . PRO A 1 104 ? 10.230 5.854 -6.681 1.00 90.88 104 PRO A O 1
ATOM 781 N N . MET A 1 105 ? 9.636 4.831 -4.766 1.00 90.88 105 MET A N 1
ATOM 782 C CA . MET A 1 105 ? 8.306 5.410 -4.682 1.00 90.88 105 MET A CA 1
ATOM 783 C C . MET A 1 105 ? 8.410 6.826 -4.119 1.00 90.88 105 MET A C 1
ATOM 785 O O . MET A 1 105 ? 8.908 7.032 -3.012 1.00 90.88 105 MET A O 1
ATOM 789 N N . VAL A 1 106 ? 7.913 7.815 -4.861 1.00 91.94 106 VAL A N 1
ATOM 790 C CA . VAL A 1 106 ? 7.805 9.189 -4.370 1.00 91.94 106 VAL A CA 1
ATOM 791 C C . VAL A 1 106 ? 6.371 9.457 -3.943 1.00 91.94 106 VAL A C 1
ATOM 793 O O . VAL A 1 106 ? 5.444 9.400 -4.753 1.00 91.94 106 VAL A O 1
ATOM 796 N N . VAL A 1 107 ? 6.199 9.788 -2.669 1.00 90.38 107 VAL A N 1
ATOM 797 C CA . VAL A 1 107 ? 4.900 9.952 -2.016 1.00 90.38 107 VAL A CA 1
ATOM 798 C C . VAL A 1 107 ? 4.831 11.298 -1.303 1.00 90.38 107 VAL A C 1
ATOM 800 O O . VAL A 1 107 ? 5.833 11.799 -0.796 1.00 90.38 107 VAL A O 1
ATOM 803 N N . ALA A 1 108 ? 3.652 11.911 -1.279 1.00 86.94 108 ALA A N 1
ATOM 804 C CA . ALA A 1 108 ? 3.399 13.133 -0.528 1.00 86.94 108 ALA A CA 1
ATOM 805 C C . ALA A 1 108 ? 2.052 13.034 0.193 1.00 86.94 108 ALA A C 1
ATOM 807 O O . ALA A 1 108 ? 1.065 12.586 -0.389 1.00 86.94 108 ALA A O 1
ATOM 808 N N . ALA A 1 109 ? 2.020 13.491 1.442 1.00 82.00 109 ALA A N 1
ATOM 809 C CA . ALA A 1 109 ? 0.787 13.775 2.165 1.00 82.00 109 ALA A CA 1
ATOM 810 C C . ALA A 1 109 ? 0.429 15.259 2.013 1.00 82.00 109 ALA A C 1
ATOM 812 O O . ALA A 1 109 ? 1.296 16.098 1.745 1.00 82.00 109 ALA A O 1
ATOM 813 N N . GLU A 1 110 ? -0.846 15.595 2.201 1.00 79.88 110 GLU A N 1
ATOM 814 C CA . GLU A 1 110 ? -1.300 16.983 2.148 1.00 79.88 110 GLU A CA 1
ATOM 815 C C . GLU A 1 110 ? -0.501 17.858 3.131 1.00 79.88 110 GLU A C 1
ATOM 817 O O . GLU A 1 110 ? -0.302 17.510 4.295 1.00 79.88 110 GLU A O 1
ATOM 822 N N . GLY A 1 111 ? 0.021 18.984 2.638 1.00 79.88 111 GLY A N 1
ATOM 823 C CA . GLY A 1 111 ? 0.812 19.920 3.441 1.00 79.88 111 GLY A CA 1
ATOM 824 C C . GLY A 1 111 ? 2.231 19.459 3.806 1.00 79.88 111 GLY A C 1
ATOM 825 O O . GLY A 1 111 ? 2.919 20.190 4.516 1.00 79.88 111 GLY A O 1
ATOM 826 N N . SER A 1 112 ? 2.695 18.302 3.319 1.00 80.44 112 SER A N 1
ATOM 827 C CA . SER A 1 112 ? 4.039 17.765 3.592 1.00 80.44 112 SER A CA 1
ATOM 828 C C . SER A 1 112 ? 4.914 17.722 2.331 1.00 80.44 112 SER A C 1
ATOM 830 O O . SER A 1 112 ? 4.393 17.573 1.223 1.00 80.44 112 SER A O 1
ATOM 832 N N . PRO A 1 113 ? 6.250 17.855 2.456 1.00 86.19 113 PRO A N 1
ATOM 833 C CA . PRO A 1 113 ? 7.146 17.654 1.323 1.00 86.19 113 PRO A CA 1
ATOM 834 C C . PRO A 1 113 ? 7.066 16.208 0.822 1.00 86.19 113 PRO A C 1
ATOM 836 O O . PRO A 1 113 ? 6.825 15.281 1.593 1.00 86.19 113 PRO A O 1
ATOM 839 N N . ALA A 1 114 ? 7.295 16.020 -0.479 1.00 90.50 114 ALA A N 1
ATOM 840 C CA . ALA A 1 114 ? 7.377 14.687 -1.055 1.00 90.50 114 ALA A CA 1
ATOM 841 C C . ALA A 1 114 ? 8.618 13.946 -0.534 1.00 90.50 114 ALA A C 1
ATOM 843 O O . ALA A 1 114 ? 9.706 14.522 -0.467 1.00 90.50 114 ALA A O 1
ATOM 844 N N . VAL A 1 115 ? 8.451 12.666 -0.224 1.00 92.06 115 VAL A N 1
ATOM 845 C CA . VAL A 1 115 ? 9.494 11.768 0.273 1.00 92.06 115 VAL A CA 1
ATOM 846 C C . VAL A 1 115 ? 9.727 10.672 -0.758 1.00 92.06 115 VAL A C 1
ATOM 848 O O . VAL A 1 115 ? 8.778 10.158 -1.344 1.00 92.06 115 VAL A O 1
ATOM 851 N N . SER A 1 116 ? 10.995 10.344 -1.000 1.00 93.94 116 SER A N 1
ATOM 852 C CA . SER A 1 116 ? 11.408 9.250 -1.880 1.00 93.94 116 SER A CA 1
ATOM 853 C C . SER A 1 116 ? 11.778 8.041 -1.030 1.00 93.94 116 SER A C 1
ATOM 855 O O . SER A 1 116 ? 12.644 8.155 -0.166 1.00 93.94 116 SER A O 1
ATOM 857 N N . ILE A 1 117 ? 11.148 6.899 -1.291 1.00 92.06 117 ILE A N 1
ATOM 858 C CA . ILE A 1 117 ? 11.283 5.669 -0.507 1.00 92.06 117 ILE A CA 1
ATOM 859 C C . ILE A 1 117 ? 11.790 4.564 -1.433 1.00 92.06 117 ILE A C 1
ATOM 861 O O . ILE A 1 117 ? 11.135 4.230 -2.421 1.00 92.06 117 ILE A O 1
ATOM 865 N N . ALA A 1 118 ? 12.974 4.019 -1.155 1.00 92.31 118 ALA A N 1
ATOM 866 C CA . ALA A 1 118 ? 13.514 2.897 -1.924 1.00 92.31 118 ALA A CA 1
ATOM 867 C C . ALA A 1 118 ? 12.702 1.610 -1.683 1.00 92.31 118 ALA A C 1
ATOM 869 O O . ALA A 1 118 ? 11.951 1.525 -0.715 1.00 92.31 118 ALA A O 1
ATOM 870 N N . ASN A 1 119 ? 12.840 0.620 -2.566 1.00 88.06 119 ASN A N 1
ATOM 871 C CA . ASN A 1 119 ? 12.217 -0.690 -2.366 1.00 88.06 119 ASN A CA 1
ATOM 872 C C . ASN A 1 119 ? 12.762 -1.351 -1.090 1.00 88.06 119 ASN A C 1
ATOM 874 O O . ASN A 1 119 ? 13.965 -1.305 -0.833 1.00 88.06 119 ASN A O 1
ATOM 878 N N . GLY A 1 120 ? 11.874 -1.955 -0.302 1.00 86.50 120 GLY A N 1
ATOM 879 C CA . GLY A 1 120 ? 12.165 -2.540 1.006 1.00 86.50 120 GLY A CA 1
ATOM 880 C C . GLY A 1 120 ? 12.317 -1.530 2.151 1.00 86.50 120 GLY A C 1
ATOM 881 O O . GLY A 1 120 ? 12.544 -1.945 3.285 1.00 86.50 120 GLY A O 1
ATOM 882 N N . GLU A 1 121 ? 12.191 -0.225 1.891 1.00 90.94 121 GLU A N 1
ATOM 883 C CA . GLU A 1 121 ? 12.379 0.824 2.899 1.00 90.94 121 GLU A CA 1
ATOM 884 C C . GLU A 1 121 ? 11.049 1.440 3.357 1.00 90.94 121 GLU A C 1
ATOM 886 O O . GLU A 1 121 ? 10.006 1.333 2.705 1.00 90.94 121 GLU A O 1
ATOM 891 N N . SER A 1 122 ? 11.095 2.122 4.504 1.00 91.00 122 SER A N 1
ATOM 892 C CA . SER A 1 122 ? 9.968 2.879 5.062 1.00 91.00 122 SER A CA 1
ATOM 893 C C . SER A 1 122 ? 10.366 4.317 5.374 1.00 91.00 122 SER A C 1
ATOM 895 O O . SER A 1 122 ? 11.517 4.592 5.714 1.00 91.00 122 SER A O 1
ATOM 897 N N . ALA A 1 123 ? 9.414 5.245 5.285 1.00 91.88 123 ALA A N 1
ATOM 898 C CA . ALA A 1 123 ? 9.630 6.633 5.676 1.00 91.88 123 ALA A CA 1
ATOM 899 C C . ALA A 1 123 ? 8.368 7.285 6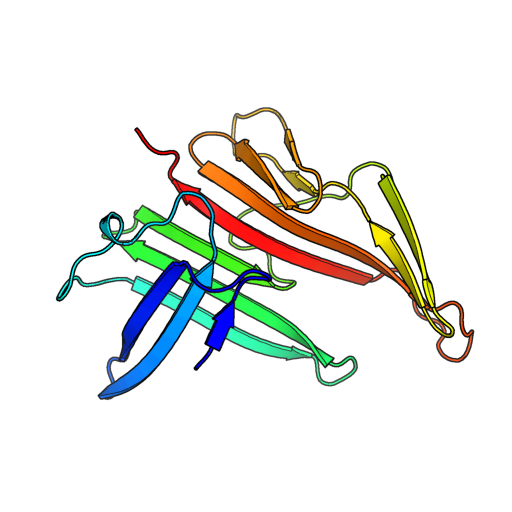.247 1.00 91.88 123 ALA A C 1
ATOM 901 O O . ALA A 1 123 ? 7.244 6.901 5.926 1.00 91.88 123 ALA A O 1
ATOM 902 N N . GLU A 1 124 ? 8.575 8.323 7.056 1.00 90.81 124 GLU A N 1
ATOM 903 C CA . GLU A 1 124 ? 7.499 9.160 7.581 1.00 90.81 124 GLU A CA 1
ATOM 904 C C . GLU A 1 124 ? 7.031 10.178 6.537 1.00 90.81 124 GLU A C 1
ATOM 906 O O . GLU A 1 124 ? 7.827 10.929 5.966 1.00 90.81 124 GLU A O 1
ATOM 911 N N . VAL A 1 125 ? 5.720 10.227 6.313 1.00 87.94 125 VAL A N 1
ATOM 912 C CA . VAL A 1 125 ? 5.048 11.093 5.343 1.00 87.94 125 VAL A CA 1
ATOM 913 C C . VAL A 1 125 ? 3.855 11.752 6.032 1.00 87.94 125 VAL A C 1
ATOM 915 O O . VAL A 1 125 ? 2.742 11.227 6.071 1.00 87.94 125 VAL A O 1
ATOM 918 N N . GLY A 1 126 ? 4.087 12.927 6.615 1.00 87.38 126 GLY A N 1
ATOM 919 C CA . GLY A 1 126 ? 3.099 13.571 7.478 1.00 87.38 126 GLY A CA 1
ATOM 920 C C . GLY A 1 126 ? 2.946 12.810 8.797 1.00 87.38 126 GLY A C 1
ATOM 921 O O . GLY A 1 126 ? 3.885 12.770 9.583 1.00 87.38 126 GLY A O 1
ATOM 922 N N . ALA A 1 127 ? 1.763 12.239 9.040 1.00 87.81 127 ALA A N 1
ATOM 923 C CA . ALA A 1 127 ? 1.442 11.442 10.235 1.00 87.81 127 ALA A CA 1
ATOM 924 C C . ALA A 1 127 ? 1.395 9.925 9.956 1.00 87.81 127 ALA A C 1
ATOM 926 O O . ALA A 1 127 ? 0.790 9.167 10.718 1.00 87.81 127 ALA A O 1
ATOM 927 N N . LEU A 1 128 ? 1.951 9.510 8.818 1.00 88.44 128 LEU A N 1
ATOM 928 C CA . LEU A 1 128 ? 1.913 8.140 8.332 1.00 88.44 128 LEU A CA 1
ATOM 929 C C . LEU A 1 128 ? 3.334 7.614 8.163 1.00 88.44 128 LEU A C 1
ATOM 931 O O . LEU A 1 128 ? 4.155 8.262 7.516 1.00 88.44 128 LEU A O 1
ATOM 935 N N . THR A 1 129 ? 3.570 6.397 8.627 1.00 90.62 129 THR A N 1
ATOM 936 C CA . THR A 1 129 ? 4.683 5.569 8.178 1.00 90.62 129 THR A CA 1
ATOM 937 C C . THR A 1 129 ? 4.253 4.877 6.885 1.00 90.62 129 THR A C 1
ATOM 939 O O . THR A 1 129 ? 3.247 4.163 6.857 1.00 90.62 129 THR A O 1
ATOM 942 N N . VAL A 1 130 ? 4.989 5.115 5.800 1.00 90.12 130 VAL A N 1
ATOM 943 C CA . VAL A 1 130 ? 4.735 4.526 4.480 1.00 90.12 130 VAL A CA 1
ATOM 944 C C . VAL A 1 130 ? 5.880 3.586 4.124 1.00 90.12 130 VAL A C 1
ATOM 946 O O . VAL A 1 130 ? 7.043 3.988 4.164 1.00 90.12 130 VAL A O 1
ATOM 949 N N . THR A 1 131 ? 5.548 2.360 3.735 1.00 90.44 131 THR A N 1
ATOM 950 C CA . THR A 1 131 ? 6.500 1.325 3.316 1.00 90.44 131 THR A CA 1
ATOM 951 C C . THR A 1 131 ? 6.368 1.076 1.824 1.00 90.44 131 THR A C 1
ATOM 953 O O . THR A 1 131 ? 5.266 0.841 1.330 1.00 90.44 131 THR A O 1
ATOM 956 N N . ASN A 1 132 ? 7.490 1.122 1.108 1.00 90.00 132 ASN A N 1
ATOM 957 C CA . ASN A 1 132 ? 7.573 0.682 -0.279 1.00 90.00 132 ASN A CA 1
ATOM 958 C C . ASN A 1 132 ? 8.127 -0.747 -0.298 1.00 90.00 132 ASN A C 1
ATOM 960 O O . ASN A 1 132 ? 9.340 -0.923 -0.379 1.00 90.00 132 ASN A O 1
ATOM 964 N N . ASP A 1 133 ? 7.271 -1.765 -0.203 1.00 85.06 133 ASP A N 1
ATOM 965 C CA . ASP A 1 133 ? 7.729 -3.159 -0.289 1.00 85.06 133 ASP A CA 1
ATOM 966 C C . ASP A 1 133 ? 8.297 -3.448 -1.681 1.00 85.06 133 ASP A C 1
ATOM 968 O O . ASP A 1 133 ? 9.354 -4.063 -1.832 1.00 85.06 133 ASP A O 1
ATOM 972 N N . ARG A 1 134 ? 7.601 -2.952 -2.708 1.00 84.56 134 ARG A N 1
ATOM 973 C CA . ARG A 1 134 ? 7.992 -3.073 -4.107 1.00 84.56 134 ARG A CA 1
ATOM 974 C C . ARG A 1 134 ? 7.373 -1.938 -4.906 1.00 84.56 134 ARG A C 1
ATOM 976 O O . ARG A 1 134 ? 6.171 -1.722 -4.816 1.00 84.56 134 ARG A O 1
ATOM 983 N N . PHE A 1 135 ? 8.168 -1.278 -5.739 1.00 85.50 135 PHE A N 1
ATOM 984 C CA . PHE A 1 135 ? 7.698 -0.369 -6.778 1.00 85.50 135 PHE A CA 1
ATOM 985 C C . PHE A 1 135 ? 8.581 -0.569 -8.013 1.00 85.50 135 PHE A C 1
ATOM 987 O O . PHE A 1 135 ? 9.763 -0.206 -8.032 1.00 85.50 135 PHE A O 1
ATOM 994 N N . ILE A 1 136 ? 8.029 -1.234 -9.025 1.00 84.06 136 ILE A N 1
ATOM 995 C CA . ILE A 1 136 ? 8.764 -1.626 -10.227 1.00 84.06 136 ILE A CA 1
ATOM 996 C C . ILE A 1 136 ? 8.002 -1.238 -11.481 1.00 84.06 136 ILE A C 1
ATOM 998 O O . ILE A 1 136 ? 6.773 -1.237 -11.522 1.00 84.06 136 ILE A O 1
ATOM 1002 N N . GLU A 1 137 ? 8.767 -0.929 -12.512 1.00 83.06 137 GLU A N 1
ATOM 1003 C CA . GLU A 1 137 ? 8.279 -0.672 -13.852 1.00 83.06 137 GLU A CA 1
ATOM 1004 C C . GLU A 1 137 ? 8.659 -1.849 -14.751 1.00 83.06 137 GLU A C 1
ATOM 1006 O O . GLU A 1 137 ? 9.830 -2.231 -14.827 1.00 83.06 137 GLU A O 1
ATOM 1011 N N . VAL A 1 138 ? 7.669 -2.450 -15.405 1.00 78.81 138 VAL A N 1
ATOM 1012 C CA . VAL A 1 138 ? 7.841 -3.661 -16.211 1.00 78.81 138 VAL A CA 1
ATOM 1013 C C . VAL A 1 138 ? 7.776 -3.309 -17.692 1.00 78.81 138 VAL A C 1
ATOM 1015 O O . VAL A 1 138 ? 6.869 -2.614 -18.155 1.00 78.81 138 VAL A O 1
ATOM 1018 N N . TYR A 1 139 ? 8.755 -3.804 -18.441 1.00 76.44 139 TYR A N 1
ATOM 1019 C CA . TYR A 1 139 ? 8.881 -3.634 -19.881 1.00 76.44 139 TYR A CA 1
ATOM 1020 C C . TYR A 1 139 ? 8.868 -4.996 -20.561 1.00 76.44 139 TYR A C 1
ATOM 1022 O O . TYR A 1 139 ? 9.696 -5.846 -20.234 1.00 76.44 139 TYR A O 1
ATOM 1030 N N . ASP A 1 140 ? 8.007 -5.178 -21.560 1.00 75.88 140 ASP A N 1
ATOM 1031 C CA . ASP A 1 140 ? 8.140 -6.301 -22.483 1.00 75.88 140 ASP A CA 1
ATOM 1032 C C . ASP A 1 140 ? 9.255 -6.003 -23.489 1.00 75.88 140 ASP A C 1
ATOM 1034 O O . ASP A 1 140 ? 9.214 -5.014 -24.225 1.00 75.88 140 ASP A O 1
ATOM 1038 N N . ILE A 1 141 ? 10.274 -6.856 -23.502 1.00 73.56 141 ILE A N 1
ATOM 1039 C CA . ILE A 1 141 ? 11.403 -6.764 -24.434 1.00 73.56 141 ILE A CA 1
ATOM 1040 C C . ILE A 1 141 ? 11.441 -7.934 -25.421 1.00 73.56 141 ILE A C 1
ATOM 1042 O O . ILE A 1 141 ? 12.256 -7.938 -26.344 1.00 73.56 141 ILE A O 1
ATOM 1046 N N . SER A 1 142 ? 10.554 -8.919 -25.253 1.00 72.56 142 SER A N 1
ATOM 1047 C CA . SER A 1 142 ? 10.454 -10.095 -26.120 1.00 72.56 142 SER A CA 1
ATOM 1048 C C . SER A 1 142 ? 9.971 -9.745 -27.528 1.00 72.56 142 SER A C 1
ATOM 1050 O O . SER A 1 142 ? 10.181 -10.513 -28.469 1.00 72.56 142 SER A O 1
ATOM 1052 N N . GLY A 1 143 ? 9.279 -8.608 -27.671 1.00 65.00 143 GLY A N 1
ATOM 1053 C CA . GLY A 1 143 ? 8.603 -8.210 -28.904 1.00 65.00 143 GLY A CA 1
ATOM 1054 C C . GLY A 1 143 ? 7.447 -9.138 -29.290 1.00 65.00 143 GLY A C 1
ATOM 1055 O O . GLY A 1 143 ? 6.862 -8.969 -30.358 1.00 65.00 143 GLY A O 1
ATOM 1056 N N . ALA A 1 144 ? 7.100 -10.115 -28.441 1.00 58.62 144 ALA A N 1
ATOM 1057 C CA . ALA A 1 144 ? 5.916 -10.951 -28.615 1.00 58.62 144 ALA A CA 1
ATOM 1058 C C . ALA A 1 144 ? 4.624 -10.133 -28.469 1.00 58.62 144 ALA A C 1
ATOM 1060 O O . ALA A 1 144 ? 3.553 -10.555 -28.906 1.00 58.62 144 ALA A O 1
ATOM 1061 N N . CYS A 1 145 ? 4.751 -8.966 -27.850 1.00 51.00 145 CYS A N 1
ATOM 1062 C CA . CYS A 1 145 ? 3.682 -8.218 -27.251 1.00 51.00 145 CYS A CA 1
ATOM 1063 C C . CYS A 1 145 ? 4.134 -6.727 -27.307 1.00 51.00 145 CYS A C 1
ATOM 1065 O O . CYS A 1 145 ? 5.216 -6.367 -26.853 1.00 51.00 145 CYS A O 1
ATOM 1067 N N . ASP A 1 146 ? 3.334 -5.857 -27.939 1.00 47.75 146 ASP A N 1
ATOM 1068 C CA . ASP A 1 146 ? 3.632 -4.432 -28.234 1.00 47.75 146 ASP A CA 1
ATOM 1069 C C . ASP A 1 146 ? 3.372 -3.529 -26.995 1.00 47.75 146 ASP A C 1
ATOM 1071 O O . ASP A 1 146 ? 2.728 -2.480 -27.082 1.00 47.75 146 ASP A O 1
ATOM 1075 N N . PHE A 1 147 ? 3.757 -3.991 -25.798 1.00 52.16 147 PHE A N 1
ATOM 1076 C CA . PHE A 1 147 ? 3.267 -3.440 -24.527 1.00 52.16 147 PHE A CA 1
ATOM 1077 C C . PHE A 1 147 ? 4.210 -2.402 -23.927 1.00 52.16 147 PHE A C 1
ATOM 1079 O O . PHE A 1 147 ? 5.413 -2.605 -23.774 1.00 52.16 147 PHE A O 1
ATOM 1086 N N . GLY A 1 148 ? 3.617 -1.266 -23.564 1.00 49.06 148 GLY A N 1
ATOM 1087 C CA . GLY A 1 148 ? 4.261 -0.237 -22.766 1.00 49.06 148 GLY A CA 1
ATOM 1088 C C . GLY A 1 148 ? 4.284 -0.591 -21.278 1.00 49.06 148 GLY A C 1
ATOM 1089 O O . GLY A 1 148 ? 3.370 -1.225 -20.769 1.00 49.06 148 GLY A O 1
ATOM 1090 N N . LEU A 1 149 ? 5.342 -0.132 -20.619 1.00 51.97 149 LEU A N 1
ATOM 1091 C CA . LEU A 1 149 ? 5.424 0.407 -19.258 1.00 51.97 149 LEU A CA 1
ATOM 1092 C C . LEU A 1 149 ? 4.185 0.164 -18.360 1.00 51.97 149 LEU A C 1
ATOM 1094 O O . LEU A 1 149 ? 3.234 0.951 -18.378 1.00 51.97 149 LEU A O 1
ATOM 1098 N N . SER A 1 150 ? 4.215 -0.903 -17.555 1.00 59.72 150 SER A N 1
ATOM 1099 C CA . SER A 1 150 ? 3.276 -1.136 -16.444 1.00 59.72 150 SER A CA 1
ATOM 1100 C C . SER A 1 150 ? 3.976 -0.945 -15.093 1.00 59.72 150 SER A C 1
ATOM 1102 O O . SER A 1 150 ? 5.192 -1.099 -14.998 1.00 59.72 150 SER A O 1
ATOM 1104 N N . PHE A 1 151 ? 3.223 -0.577 -14.050 1.00 58.41 151 PHE A N 1
ATOM 1105 C CA . PHE A 1 151 ? 3.741 -0.463 -12.683 1.00 58.41 151 PHE A CA 1
ATOM 1106 C C . PHE A 1 151 ? 3.136 -1.551 -11.803 1.00 58.41 151 PHE A C 1
ATOM 1108 O O . PHE A 1 151 ? 1.914 -1.621 -11.676 1.00 58.41 151 PHE A O 1
ATOM 1115 N N . GLU A 1 152 ? 3.988 -2.330 -11.146 1.00 63.47 152 GLU A N 1
ATOM 1116 C CA . GLU A 1 152 ? 3.601 -3.189 -10.029 1.00 63.47 152 GLU A CA 1
ATOM 1117 C C . GLU A 1 152 ? 4.092 -2.521 -8.750 1.00 63.47 152 GLU A C 1
ATOM 1119 O O . GLU A 1 152 ? 5.267 -2.151 -8.635 1.00 63.47 152 GLU A O 1
ATOM 1124 N N . TYR A 1 153 ? 3.191 -2.341 -7.789 1.00 67.50 153 TYR A N 1
ATOM 1125 C CA . TYR A 1 153 ? 3.587 -1.829 -6.490 1.00 67.50 153 TYR A CA 1
ATOM 1126 C C . TYR A 1 153 ? 2.834 -2.473 -5.347 1.00 67.50 153 TYR A C 1
ATOM 1128 O O . TYR A 1 153 ? 1.655 -2.790 -5.471 1.00 67.50 153 TYR A O 1
ATOM 1136 N N . LEU A 1 154 ? 3.528 -2.600 -4.224 1.00 71.25 154 LEU A N 1
ATOM 1137 C CA . LEU A 1 154 ? 2.997 -3.030 -2.950 1.00 71.25 154 LEU A CA 1
ATOM 1138 C C . LEU A 1 154 ? 3.386 -1.998 -1.894 1.00 71.25 154 LEU A C 1
ATOM 1140 O O . LEU A 1 154 ? 4.569 -1.730 -1.676 1.00 71.25 154 LEU A O 1
ATOM 1144 N N . VAL A 1 155 ? 2.374 -1.401 -1.273 1.00 69.56 155 VAL A N 1
ATOM 1145 C CA . VAL A 1 155 ? 2.548 -0.320 -0.302 1.00 69.56 155 VAL A CA 1
ATOM 1146 C C . VAL A 1 155 ? 1.819 -0.641 0.990 1.00 69.56 155 VAL A C 1
ATOM 1148 O O . VAL A 1 155 ? 0.639 -0.992 0.959 1.00 69.56 155 VAL A O 1
ATOM 1151 N N . GLY A 1 156 ? 2.512 -0.475 2.113 1.00 75.69 156 GLY A N 1
ATOM 1152 C CA . GLY A 1 156 ? 1.947 -0.499 3.458 1.00 75.69 156 GLY A CA 1
ATOM 1153 C C . GLY A 1 156 ? 1.866 0.910 4.044 1.00 75.69 156 GLY A C 1
ATOM 1154 O O . GLY A 1 156 ? 2.757 1.731 3.831 1.00 75.69 156 GLY A O 1
ATOM 1155 N N . ILE A 1 157 ? 0.791 1.209 4.772 1.00 75.88 157 ILE A N 1
ATOM 1156 C CA . ILE A 1 157 ? 0.597 2.482 5.474 1.00 75.88 157 ILE A CA 1
ATOM 1157 C C . ILE A 1 157 ? 0.108 2.190 6.887 1.00 75.88 157 ILE A C 1
ATOM 1159 O O . ILE A 1 157 ? -0.912 1.520 7.047 1.00 75.88 157 ILE A O 1
ATOM 1163 N N . ALA A 1 158 ? 0.771 2.757 7.891 1.00 81.12 158 ALA A N 1
ATOM 1164 C CA . ALA A 1 158 ? 0.322 2.760 9.281 1.00 81.12 158 ALA A CA 1
ATOM 1165 C C . ALA A 1 158 ? 0.482 4.165 9.895 1.00 81.12 158 ALA A C 1
ATOM 1167 O O . ALA A 1 158 ? 1.326 4.936 9.434 1.00 81.12 158 ALA A O 1
ATOM 1168 N N . PRO A 1 159 ? -0.308 4.544 10.916 1.00 80.88 159 PRO A N 1
ATOM 1169 C CA . PRO A 1 159 ? -0.037 5.746 11.696 1.00 80.88 159 PRO A CA 1
ATOM 1170 C C . PRO A 1 159 ? 1.359 5.692 12.315 1.00 80.88 159 PRO A C 1
ATOM 1172 O O . PRO A 1 159 ? 1.762 4.654 12.842 1.00 80.88 159 PRO A O 1
ATOM 1175 N N . THR A 1 160 ? 2.073 6.816 12.307 1.00 80.56 160 THR A N 1
ATOM 1176 C CA . THR A 1 160 ? 3.366 6.916 12.990 1.00 80.56 160 THR A CA 1
ATOM 1177 C C . THR A 1 160 ? 3.198 6.583 14.475 1.00 80.56 160 THR A C 1
ATOM 1179 O O . THR A 1 160 ? 2.316 7.134 15.146 1.00 80.56 160 THR A O 1
ATOM 1182 N N . ALA A 1 161 ? 4.053 5.710 15.012 1.00 67.38 161 ALA A N 1
ATOM 1183 C CA . ALA A 1 161 ? 4.075 5.425 16.445 1.00 67.38 161 ALA A CA 1
ATOM 1184 C C . ALA A 1 161 ? 4.340 6.724 17.235 1.00 67.38 161 ALA A C 1
ATOM 1186 O O . ALA A 1 161 ? 5.285 7.457 16.935 1.00 67.38 161 ALA A O 1
ATOM 1187 N N . ARG A 1 162 ? 3.481 7.027 18.216 1.00 52.91 162 ARG A N 1
ATOM 1188 C CA . ARG A 1 162 ? 3.657 8.176 19.120 1.00 52.91 162 ARG A CA 1
ATOM 1189 C C . ARG A 1 162 ? 4.708 7.915 20.189 1.00 52.91 162 ARG A C 1
ATOM 1191 O O . ARG A 1 162 ? 4.751 6.774 20.697 1.00 52.91 162 ARG A O 1
#

Foldseek 3Di:
DDEAFPDWAQDWDFDADPVRDTDIYGDDFPPQHPVLDDPPADKDKDWDWDQPVPPRQIWIKIWIDDPNHTAKIKTWLDPPPWDWDWDDFDDWDDDLFKIKTFTWIWTEDPPFDIDTAGAQGWDDHPQKIKHWVGWIWMDTPNVPDPDDIDITTMMMIGGDDD

pLDDT: mean 79.63, std 10.34, range [47.75, 93.94]

Sequence (162 aa):
MYRLGDAEPDVMLDLVDAAGRALTVGLAVPGFGQDAVAVGERLDIDFSSSVASDWMDKIAHLRLERDGELVVAVGESHPVGLTFRSGERACSTEDVACRYDELPMVVAAEGSPAVSIANGESAEVGALTVTNDRFIEVYDISGACDFGLSFEYLVGIAPTAR

Radius of gyration: 16.92 Å; chains: 1; bounding box: 41×37×49 Å

=== Feature glossary ===
The record interleaves many kinds of information about one protein. Here is each kind framed as the question it answers.

Q: Are the domains correctly placed relative to each other?
A: Predicted aligned error is AlphaFold's pairwise confidence. Unlike pLDDT (per-residue), PAE is per-residue-pair and captures whether two parts of the structure are correctly placed relative to each other. Units are ångströms of expected positional error.

Q: Which residues are in helices, strands, or loops?
A: Eight-state secondary structure (DSSP): H is the canonical α-helix, G the tighter 3₁₀-helix, I the wider π-helix; E/B are β-structure, T and S are turns and bends, and '-' is everything else. DSSP derives these from the pattern of main-chain N–H···O=C hydrogen bonds, not from the sequence.

Q: What if only a Cα trace is available?
A: P-SEA three-state annotation labels each residue as helix, strand, or coil based purely on the geometry of the Cα trace. It serves as a fallback when the full backbone (and thus D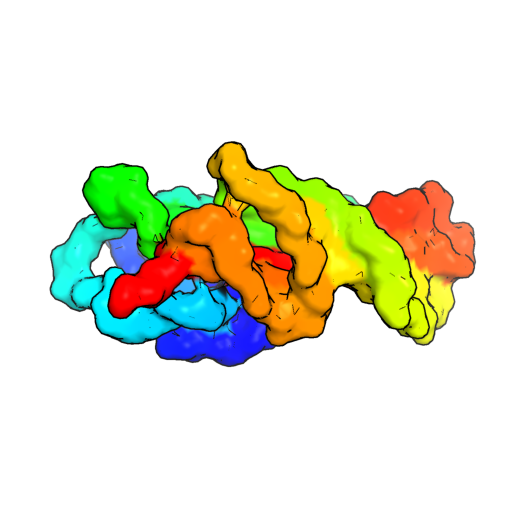SSP) is unavailable.

Q: What are the backbone torsion angles?
A: φ (phi) and ψ (psi) are the two rotatable backbone dihedrals per residue: φ is the C(i-1)–N–Cα–C torsion, ψ is the N–Cα–C–N(i+1) torsion, both in degrees on (−180°, 180°]. α-helical residues cluster near (−60°, −45°); β-strand residues near (−120°, +130°). A Ramachandran plot is simply a scatter of (φ, ψ) for every residue.

Q: What known structures does this most resemble?
A: Structural nearest neighbors (via Foldseek easy-search vs the PDB). Reported per hit: target PDB id, E-value, and alignment TM-score. A TM-score above ~0.5 is the conventional threshold for 'same fold'.

Q: What family and function is it annotated with?
A: Database cross-references. InterPro integrates a dozen domain/family signature databases into unified entries with residue-range hits. GO terms attach function/process/location labels with evidence codes. CATH codes position the fold in a four-level structural taxonomy. Organism is the NCBI-taxonomy species name.

Q: Which residues are buried vs exposed?
A: Solvent accessibility: the surface area of each residue that a 1.4 Å water probe can touch, in Å². When only backbone atoms are present the absolute values are lower than full-atom SASA (side chains contribute most of the area) and are flagged as backbone-only.

Q: What do the diagnostic plots show?
A: Three diagnostic plots accompany the record. The Cα contact map visualizes the tertiary structure as a 2D adjacency matrix (8 Å cutoff, sequence-local contacts suppressed). The Ramachandran plot shows the distribution of backbone (φ, ψ) torsions, with points in the α and β basins reflecting secondary structure content. The PAE plot shows AlphaFold's inter-residue confidence as a color matrix.

Q: What is the amino-acid chain?
A: The amino-acid sequence is the protein's primary structure: the linear order of residues from the N-terminus to the C-terminus, written in one-letter code. Everything else here — the 3D coordinates, the secondary structure, the domain annotations — is ultimately a consequence of this string.

Q: What do the rendered images show?
A: The six renders are orthographic views along the three Cartesian axes in both directions. Representation (cartoon, sticks, or surface) and color scheme (sequence-rainbow or by-chain) vary across proteins so the training set covers all the common visualization conventions.

Q: Where is each backbone atom in 3D?
A: The mmCIF table is the protein's shape written out atom by atom. For each backbone N, Cα, C, and carbonyl O, it records an (x, y, z) coordinate triple in Å plus the residue type, chain letter, and residue number.

Q: How mobile is each atom in the crystal?
A: For experimental (PDB) structures, the B-factor (temperature 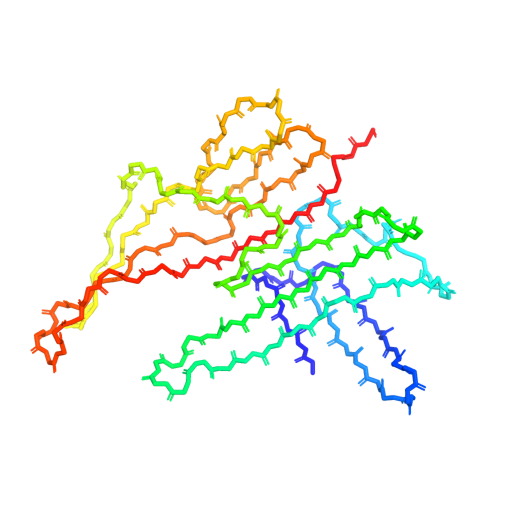factor) quantifies the positional spread of each atom in the crystal — a combination of thermal vibration and static disorder — in units of Å². High B-factors mark flexible loops or poorly resolved regions; low B-factors mark the rigid, well-ordered core.

Q: How big and how compact is the whole molecule?
A: Three whole-structure scalars: the radius of gyration (RMS distance of Cα from centroid, in Å), the count of Cα–Cα contacts (pairs closer than 8 Å and separated by more than four residues in sequence — i.e. tertiary, not local, contacts), and the bounding-box dimensions. Together they distinguish compact globular folds from extended fibres or disordered chains.

Q: What does the local fold look like, residue by residue?
A: A 3Di character summarizes, for each residue, the relative orientation of the Cα frame of its nearest spatial neighbor. Because it encodes fold topology rather than chemistry, 3Di alignments detect remote structural similarity that sequence alignment misses.

Q: How confident is the AlphaFold model at each residue?
A: For AlphaFold models, the B-factor field carries pLDDT — the model's own estimate of local accuracy on a 0–100 scale. Regions with pLDDT<50 should be treated as essentially unmodeled; they often correspond to intrinsically disordered segments.